Protein AF-A0A103Y327-F1 (afdb_monomer_lite)

pLDDT: mean 91.7, std 8.35, range [49.41, 97.81]

Radius of gyration: 17.32 Å; chains: 1; bounding box: 44×29×46 Å

Organism: Cynara cardunculus var. scolymus (NCBI:txid59895)

Structure (mmCIF, N/CA/C/O backbone):
data_AF-A0A103Y327-F1
#
_entry.id   AF-A0A103Y327-F1
#
loop_
_atom_site.group_PDB
_atom_site.id
_atom_site.type_symbol
_atom_site.label_atom_id
_atom_site.label_alt_id
_atom_site.label_comp_id
_atom_site.label_asym_id
_atom_site.label_entity_id
_atom_site.label_seq_id
_atom_site.pdbx_PDB_ins_code
_atom_site.Cartn_x
_atom_site.Cartn_y
_atom_site.Cartn_z
_atom_site.occupancy
_atom_site.B_iso_or_equiv
_atom_site.auth_seq_id
_atom_site.auth_comp_id
_atom_site.auth_asym_id
_atom_site.auth_atom_id
_atom_site.pdbx_PDB_model_num
ATOM 1 N N . ASN A 1 1 ? -2.446 11.890 -26.685 1.00 73.38 1 ASN A N 1
ATOM 2 C CA . ASN A 1 1 ? -2.661 11.781 -25.223 1.00 73.38 1 ASN A CA 1
ATOM 3 C C . ASN A 1 1 ? -3.318 10.461 -24.798 1.00 73.38 1 ASN A C 1
ATOM 5 O O . ASN A 1 1 ? -3.731 10.397 -23.660 1.00 73.38 1 ASN A O 1
ATOM 9 N N . PHE A 1 2 ? -3.388 9.407 -25.629 1.00 88.75 2 PHE A N 1
ATOM 10 C CA . PHE A 1 2 ? -4.074 8.157 -25.247 1.00 88.75 2 PHE A CA 1
ATOM 11 C C . PHE A 1 2 ? -3.314 7.335 -24.187 1.00 88.75 2 PHE A C 1
ATOM 13 O O . PHE A 1 2 ? -3.924 6.907 -23.218 1.00 88.75 2 PHE A O 1
ATOM 20 N N . CYS A 1 3 ? -1.977 7.237 -24.279 1.00 87.44 3 CYS A N 1
ATOM 21 C CA . CYS A 1 3 ? -1.149 6.647 -23.208 1.00 87.44 3 CYS A CA 1
ATOM 22 C C . CYS A 1 3 ? -1.227 7.418 -21.878 1.00 87.44 3 CYS A C 1
ATOM 24 O O . CYS A 1 3 ? -0.863 6.894 -20.836 1.00 87.44 3 CYS A O 1
ATOM 26 N N . SER A 1 4 ? -1.641 8.688 -21.927 1.00 91.50 4 SER A N 1
ATOM 27 C CA . SER A 1 4 ? -1.885 9.530 -20.752 1.00 91.50 4 SER A CA 1
ATOM 28 C C . SER A 1 4 ? -0.731 9.612 -19.739 1.00 91.50 4 SER A C 1
ATOM 30 O O . SER A 1 4 ? -0.947 9.547 -18.531 1.00 91.50 4 SER A O 1
ATOM 32 N N . ASP A 1 5 ? 0.505 9.794 -20.219 1.00 94.44 5 ASP A N 1
ATOM 33 C CA . ASP A 1 5 ? 1.662 10.026 -19.342 1.00 94.44 5 ASP A CA 1
ATOM 34 C C . ASP A 1 5 ? 1.473 11.313 -18.521 1.00 94.44 5 ASP A C 1
ATOM 36 O O . ASP A 1 5 ? 1.164 12.375 -19.075 1.00 94.44 5 ASP A O 1
ATOM 40 N N . LYS A 1 6 ? 1.653 11.202 -17.198 1.00 92.12 6 LYS A N 1
ATOM 41 C CA . LYS A 1 6 ? 1.568 12.302 -16.214 1.00 92.12 6 LYS A CA 1
ATOM 42 C C . LYS A 1 6 ? 0.228 13.050 -16.180 1.00 92.12 6 LYS A C 1
ATOM 44 O O . LYS A 1 6 ? 0.169 14.173 -15.683 1.00 92.12 6 LYS A O 1
ATOM 49 N N . LYS A 1 7 ? -0.850 12.462 -16.709 1.00 93.62 7 LYS A N 1
ATOM 50 C CA . LYS A 1 7 ? -2.192 13.066 -16.723 1.00 93.62 7 LYS A CA 1
ATOM 51 C C . LYS A 1 7 ? -3.213 12.102 -16.117 1.00 93.62 7 LYS A C 1
ATOM 53 O O . LYS A 1 7 ? -3.195 10.921 -16.471 1.00 93.62 7 LYS A O 1
ATOM 58 N N . PRO A 1 8 ? -4.117 12.574 -15.239 1.00 91.69 8 PRO A N 1
ATOM 59 C CA . PRO A 1 8 ? -5.166 11.724 -14.688 1.00 91.69 8 PRO A CA 1
ATOM 60 C C . PRO A 1 8 ? -6.141 11.329 -15.800 1.00 91.69 8 PRO A C 1
ATOM 62 O O . PRO A 1 8 ? -6.681 12.199 -16.481 1.00 91.69 8 PRO A O 1
ATOM 65 N N . THR A 1 9 ? -6.351 10.027 -16.011 1.00 94.62 9 THR A N 1
ATOM 66 C CA . THR A 1 9 ? -7.254 9.517 -17.055 1.00 94.62 9 THR A CA 1
ATOM 67 C C . THR A 1 9 ? -7.910 8.200 -16.665 1.00 94.62 9 THR A C 1
ATOM 69 O O . THR A 1 9 ? -7.316 7.374 -15.973 1.00 94.62 9 THR A O 1
ATOM 72 N N . ALA A 1 10 ? -9.134 7.989 -17.159 1.00 94.81 10 ALA A N 1
ATOM 73 C CA . ALA A 1 10 ? -9.894 6.768 -16.896 1.00 94.81 10 ALA A CA 1
ATOM 74 C C . ALA A 1 10 ? -9.269 5.553 -17.589 1.00 94.81 10 ALA A C 1
ATOM 76 O O . ALA A 1 10 ? -9.302 4.460 -17.042 1.00 94.81 10 ALA A O 1
ATOM 77 N N . VAL A 1 11 ? -8.643 5.759 -18.754 1.00 94.50 11 VAL A N 1
ATOM 78 C CA . VAL A 1 11 ? -7.962 4.698 -19.509 1.00 94.50 11 VAL A CA 1
ATOM 79 C C . VAL A 1 11 ? -6.878 4.040 -18.653 1.00 94.50 11 VAL A C 1
ATOM 81 O O . VAL A 1 11 ? -6.889 2.826 -18.505 1.00 94.50 11 VAL A O 1
ATOM 84 N N . ASN A 1 12 ? -6.012 4.826 -18.001 1.00 94.69 12 ASN A N 1
ATOM 85 C CA . ASN A 1 12 ? -4.969 4.273 -17.130 1.00 94.69 12 ASN A CA 1
ATOM 86 C C . ASN A 1 12 ? -5.537 3.569 -15.888 1.00 94.69 12 ASN A C 1
ATOM 88 O O . ASN A 1 12 ? -4.894 2.664 -15.363 1.00 94.69 12 ASN A O 1
ATOM 92 N N . TRP A 1 13 ? -6.708 3.992 -15.404 1.00 94.88 13 TRP A N 1
ATOM 93 C CA . TRP A 1 13 ? -7.369 3.369 -14.256 1.00 94.88 13 TRP A CA 1
ATOM 94 C C . TRP A 1 13 ? -8.022 2.027 -14.612 1.00 94.88 13 TRP A C 1
ATOM 96 O O . TRP A 1 13 ? -7.936 1.086 -13.830 1.00 94.88 13 TRP A O 1
ATOM 106 N N . ILE A 1 14 ? -8.651 1.939 -15.787 1.00 94.38 14 ILE A N 1
ATOM 107 C CA . ILE A 1 14 ? -9.412 0.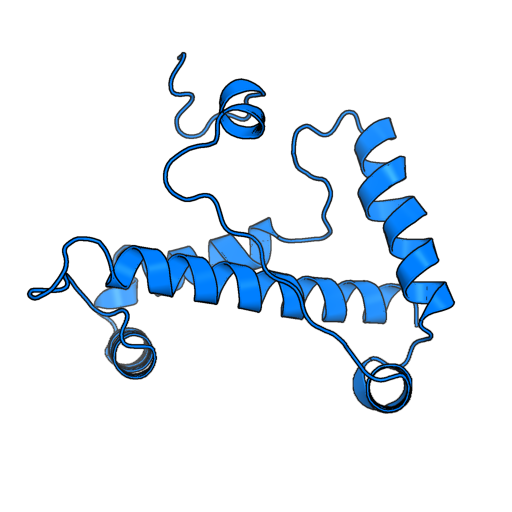764 -16.234 1.00 94.38 14 ILE A CA 1
ATOM 108 C C . ILE A 1 14 ? -8.488 -0.283 -16.866 1.00 94.38 14 ILE A C 1
ATOM 110 O O . ILE A 1 14 ? -8.508 -1.442 -16.466 1.00 94.38 14 ILE A O 1
ATOM 114 N N . GLU A 1 15 ? -7.657 0.128 -17.824 1.00 93.69 15 GLU A N 1
ATOM 115 C CA . GLU A 1 15 ? -6.790 -0.775 -18.598 1.00 93.69 15 GLU A CA 1
ATOM 116 C C . GLU A 1 15 ? -5.432 -1.012 -17.917 1.00 93.69 15 GLU A C 1
ATOM 118 O O . GLU A 1 15 ? -4.670 -1.907 -18.287 1.00 93.69 15 GLU A O 1
ATOM 123 N N . GLY A 1 16 ? -5.112 -0.202 -16.904 1.00 90.88 16 GLY A N 1
ATOM 124 C CA . GLY A 1 16 ? -3.815 -0.196 -16.243 1.00 90.88 16 GLY A CA 1
ATOM 125 C C . GLY A 1 16 ? -2.717 0.499 -17.058 1.00 90.88 16 GLY A C 1
ATOM 126 O O . GLY A 1 16 ? -2.810 0.722 -18.263 1.00 90.88 16 GLY A O 1
ATOM 127 N N . CYS A 1 17 ? -1.623 0.844 -16.378 1.00 91.25 17 CYS A N 1
ATOM 128 C CA . CYS A 1 17 ? -0.407 1.361 -17.002 1.00 91.25 17 CYS A CA 1
ATOM 129 C C . CYS A 1 17 ? 0.825 0.827 -16.259 1.00 91.25 17 CYS A C 1
ATOM 131 O O . CYS A 1 17 ? 0.932 0.937 -15.039 1.00 91.25 17 CYS A O 1
ATOM 133 N N . ALA A 1 18 ? 1.780 0.260 -17.000 1.00 90.88 18 ALA A N 1
ATOM 134 C CA . ALA A 1 18 ? 2.994 -0.378 -16.485 1.00 90.88 18 ALA A CA 1
ATOM 135 C C . ALA A 1 18 ? 2.761 -1.613 -15.587 1.00 90.88 18 ALA A C 1
ATOM 137 O O . ALA A 1 18 ? 2.794 -2.738 -16.087 1.00 90.88 18 ALA A O 1
ATOM 138 N N . LYS A 1 19 ? 2.628 -1.441 -14.266 1.00 93.75 19 LYS A N 1
ATOM 139 C CA . LYS A 1 19 ? 2.516 -2.543 -13.293 1.00 93.75 19 LYS A CA 1
ATOM 140 C C . LYS A 1 19 ? 1.223 -2.406 -12.501 1.00 93.75 19 LYS A C 1
ATOM 142 O O . LYS A 1 19 ? 1.044 -1.422 -11.795 1.00 93.75 19 LYS A O 1
ATOM 147 N N . TYR A 1 20 ? 0.374 -3.424 -12.591 1.00 94.00 20 TYR A N 1
ATOM 148 C CA . TYR A 1 20 ? -0.792 -3.588 -11.732 1.00 94.00 20 TYR A CA 1
ATOM 149 C C . TYR A 1 20 ? -0.437 -4.527 -10.578 1.00 94.00 20 TYR A C 1
ATOM 151 O O . TYR A 1 20 ? 0.152 -5.587 -10.805 1.00 94.00 20 TYR A O 1
ATOM 159 N N . VAL A 1 21 ? -0.746 -4.120 -9.349 1.00 95.88 21 VAL A N 1
ATOM 160 C CA . VAL A 1 21 ? -0.409 -4.860 -8.128 1.00 95.88 21 VAL A CA 1
ATOM 161 C C . VAL A 1 21 ? -1.580 -4.775 -7.160 1.00 95.88 21 VAL A C 1
ATOM 163 O O . VAL A 1 21 ? -2.193 -3.720 -7.019 1.00 95.88 21 VAL A O 1
ATOM 166 N N . VAL A 1 22 ? -1.850 -5.882 -6.472 1.00 96.50 22 VAL A N 1
ATOM 167 C CA . VAL A 1 22 ? -2.808 -5.974 -5.367 1.00 96.50 22 VAL A CA 1
ATOM 168 C C . VAL A 1 22 ? -2.055 -6.466 -4.134 1.00 96.50 22 VAL A C 1
ATOM 170 O O . VAL A 1 22 ? -1.154 -7.298 -4.249 1.00 96.50 22 VAL A O 1
ATOM 173 N N . CYS A 1 23 ? -2.391 -5.925 -2.966 1.00 96.19 23 CYS A N 1
ATOM 174 C CA . CYS A 1 23 ? -1.818 -6.323 -1.687 1.00 96.19 23 CYS A CA 1
ATOM 175 C C . CYS A 1 23 ? -2.936 -6.450 -0.651 1.00 96.19 23 CYS A C 1
ATOM 177 O O . CYS A 1 23 ? -3.812 -5.590 -0.580 1.00 96.19 23 CYS A O 1
ATOM 179 N N . GLU A 1 24 ? -2.888 -7.513 0.144 1.00 97.12 24 GLU A N 1
ATOM 180 C CA . GLU A 1 24 ? -3.840 -7.798 1.213 1.00 97.12 24 GLU A CA 1
ATOM 181 C C . GLU A 1 24 ? -3.103 -8.286 2.465 1.00 97.12 24 GLU A C 1
ATOM 183 O O . GLU A 1 24 ? -1.998 -8.828 2.384 1.00 97.12 24 GLU A O 1
ATOM 188 N N . ALA A 1 25 ? -3.716 -8.082 3.629 1.00 96.50 25 ALA A N 1
ATOM 189 C CA . ALA A 1 25 ? -3.226 -8.585 4.904 1.00 96.50 25 ALA A CA 1
ATOM 190 C C . ALA A 1 25 ? -4.402 -8.829 5.855 1.00 96.50 25 ALA A C 1
ATOM 192 O O . ALA A 1 25 ? -5.371 -8.069 5.865 1.00 96.50 25 ALA A O 1
ATOM 193 N N . VAL A 1 26 ? -4.292 -9.863 6.690 1.00 97.12 26 VAL A N 1
ATOM 194 C CA . VAL A 1 26 ? -5.247 -10.141 7.769 1.00 97.12 26 VAL A CA 1
ATOM 195 C C . VAL A 1 26 ? -4.628 -9.690 9.085 1.00 97.12 26 VAL A C 1
ATOM 197 O O . VAL A 1 26 ? -3.560 -10.167 9.468 1.00 97.12 26 VAL A O 1
ATOM 200 N N . ILE A 1 27 ? -5.294 -8.765 9.777 1.00 96.38 27 ILE A N 1
ATOM 201 C CA . ILE A 1 27 ? -4.822 -8.190 11.041 1.00 96.38 27 ILE A CA 1
ATOM 202 C C . ILE A 1 27 ? -5.717 -8.680 12.174 1.00 96.38 27 ILE A C 1
ATOM 204 O O . ILE A 1 27 ? -6.940 -8.566 12.103 1.00 96.38 27 ILE A O 1
ATOM 208 N N . THR A 1 28 ? -5.114 -9.230 13.226 1.00 97.38 28 THR A N 1
ATOM 209 C CA . THR A 1 28 ? -5.862 -9.723 14.387 1.00 97.38 28 THR A CA 1
ATOM 210 C C . THR A 1 28 ? -6.410 -8.565 15.218 1.00 97.38 28 THR A C 1
ATOM 212 O O . THR A 1 28 ? -5.795 -7.503 15.321 1.00 97.38 28 THR A O 1
ATOM 215 N N . GLU A 1 29 ? -7.554 -8.778 15.871 1.00 96.12 29 GLU A N 1
ATOM 216 C CA . GLU A 1 29 ? -8.190 -7.765 16.725 1.00 96.12 29 GLU A CA 1
ATOM 217 C C . GLU A 1 29 ? -7.251 -7.260 17.834 1.00 96.12 29 GLU A C 1
ATOM 219 O O . GLU A 1 29 ? -7.251 -6.075 18.172 1.00 96.12 29 GLU A O 1
ATOM 224 N N . GLU A 1 30 ? -6.403 -8.143 18.366 1.00 97.31 30 GLU A N 1
ATOM 225 C CA . GLU A 1 30 ? -5.379 -7.778 19.340 1.00 97.31 30 GLU A CA 1
ATOM 226 C C . GLU A 1 30 ? -4.425 -6.710 18.791 1.00 97.31 30 GLU A C 1
ATOM 228 O O . GLU A 1 30 ? -4.165 -5.719 19.472 1.00 97.31 30 GLU A O 1
ATOM 233 N N . VAL A 1 31 ? -3.930 -6.877 17.560 1.00 97.19 31 VAL A N 1
ATOM 234 C CA . VAL A 1 31 ? -3.039 -5.904 16.913 1.00 97.19 31 VAL A CA 1
ATOM 235 C C . VAL A 1 31 ? -3.782 -4.600 16.635 1.00 97.19 31 VAL A C 1
ATOM 237 O O . VAL A 1 31 ? -3.230 -3.527 16.878 1.00 97.19 31 VAL A O 1
ATOM 240 N N . VAL A 1 32 ? -5.047 -4.663 16.212 1.00 97.00 32 VAL A N 1
ATOM 241 C CA . VAL A 1 32 ? -5.869 -3.461 15.990 1.00 97.00 32 VAL A CA 1
ATOM 242 C C . VAL A 1 32 ? -6.002 -2.643 17.281 1.00 97.00 32 VAL A C 1
ATOM 244 O O . VAL A 1 32 ? -5.737 -1.443 17.294 1.00 97.00 32 VAL A O 1
ATOM 247 N N . LYS A 1 33 ? -6.305 -3.284 18.411 1.00 96.56 33 LYS A N 1
ATOM 248 C CA . LYS A 1 33 ? -6.430 -2.577 19.695 1.00 96.56 33 LYS A CA 1
ATOM 249 C C . LYS A 1 33 ? -5.078 -2.121 20.245 1.00 96.56 33 LYS A C 1
ATOM 251 O O . LYS A 1 33 ? -4.937 -0.985 20.697 1.00 96.56 33 LYS A O 1
ATOM 256 N N . LYS A 1 34 ? -4.067 -2.997 20.235 1.00 97.25 34 LYS A N 1
ATOM 257 C CA . LYS A 1 34 ? -2.771 -2.737 20.884 1.00 97.25 34 LYS A CA 1
ATOM 258 C C . LYS A 1 34 ? -1.851 -1.844 20.068 1.00 97.25 34 LYS A C 1
ATOM 260 O O . LYS A 1 34 ? -1.137 -1.052 20.675 1.00 97.25 34 LYS A O 1
ATOM 265 N N . VAL A 1 35 ? -1.831 -1.967 18.746 1.00 97.25 35 VAL A N 1
ATOM 266 C CA . VAL A 1 35 ? -0.920 -1.212 17.872 1.00 97.25 35 VAL A CA 1
ATOM 267 C C . VAL A 1 35 ? -1.654 -0.046 17.232 1.00 97.25 35 VAL A C 1
ATOM 269 O O . VAL A 1 35 ? -1.208 1.086 17.371 1.00 97.25 35 VAL A O 1
ATOM 272 N N . LEU A 1 36 ? -2.791 -0.316 16.586 1.00 96.44 36 LEU A N 1
ATOM 273 C CA . LEU A 1 36 ? -3.527 0.686 15.811 1.00 96.44 36 LEU A CA 1
ATOM 274 C C . LEU A 1 36 ? -4.407 1.603 16.671 1.00 96.44 36 LEU A C 1
ATOM 276 O O . LEU A 1 36 ? -4.821 2.656 16.205 1.00 96.44 36 LEU A O 1
ATOM 280 N N . LYS A 1 37 ? -4.650 1.232 17.935 1.00 97.25 37 LYS A N 1
ATOM 281 C CA . LYS A 1 37 ? -5.388 2.035 18.926 1.00 97.25 37 LYS A CA 1
ATOM 282 C C . LYS A 1 37 ? -6.814 2.394 18.494 1.00 97.25 37 LYS A C 1
ATOM 284 O O . LYS A 1 37 ? -7.335 3.425 18.889 1.00 97.25 37 LYS A O 1
ATOM 289 N N . THR A 1 38 ? -7.452 1.524 17.718 1.00 97.25 38 THR A N 1
ATOM 290 C CA . THR A 1 38 ? -8.821 1.718 17.221 1.00 97.25 38 THR A CA 1
ATOM 291 C C . THR A 1 38 ? -9.602 0.397 17.280 1.00 97.25 38 THR A C 1
ATOM 293 O O . THR A 1 38 ? -9.173 -0.572 17.916 1.00 97.25 38 THR A O 1
ATOM 296 N N . THR A 1 39 ? -10.768 0.343 16.636 1.00 97.00 39 THR A N 1
ATOM 297 C CA . THR A 1 39 ? -11.614 -0.845 16.513 1.00 97.00 39 THR A CA 1
ATOM 298 C C . THR A 1 39 ? -11.813 -1.221 15.045 1.00 97.00 39 THR A C 1
ATOM 300 O O . THR A 1 39 ? -11.772 -0.370 14.158 1.00 97.00 39 THR A O 1
ATOM 303 N N . VAL A 1 40 ? -12.056 -2.507 14.775 1.00 96.56 40 VAL A N 1
ATOM 304 C CA . VAL A 1 40 ? -12.346 -2.976 13.410 1.00 96.56 40 VAL A CA 1
ATOM 305 C C . VAL A 1 40 ? -13.584 -2.279 12.820 1.00 96.56 40 VAL A C 1
ATOM 307 O O . VAL A 1 40 ? -13.479 -1.801 11.691 1.00 96.56 40 VAL A O 1
ATOM 310 N N . PRO A 1 41 ? -14.718 -2.136 13.543 1.00 97.06 41 PRO A N 1
ATOM 311 C CA . PRO A 1 41 ? -15.869 -1.399 13.023 1.00 97.06 41 PRO A CA 1
ATOM 312 C C . PRO A 1 41 ? -15.543 0.055 12.675 1.00 97.06 41 PRO A C 1
ATOM 314 O O . PRO A 1 41 ? -15.912 0.497 11.592 1.00 97.06 41 PRO A O 1
ATOM 317 N N . GLY A 1 42 ? -14.786 0.763 13.524 1.00 96.38 42 GLY A N 1
ATOM 318 C CA . GLY A 1 42 ? -14.387 2.150 13.260 1.00 96.38 42 GLY A CA 1
ATOM 319 C C . GLY A 1 42 ? -13.520 2.292 12.005 1.00 96.38 42 GLY A C 1
ATOM 320 O O . GLY A 1 42 ? -13.736 3.191 11.196 1.00 96.38 42 GLY A O 1
ATOM 321 N N . LEU A 1 43 ? -12.588 1.358 11.781 1.00 96.56 43 LEU A N 1
ATOM 322 C CA . LEU A 1 43 ? -11.781 1.324 10.557 1.00 96.56 43 LEU A CA 1
ATOM 323 C C . LEU A 1 43 ? -12.624 1.080 9.302 1.00 96.56 43 LEU A C 1
ATOM 325 O O . LEU A 1 43 ? -12.422 1.746 8.284 1.00 96.56 43 LEU A O 1
ATOM 329 N N . VAL A 1 44 ? -13.552 0.122 9.363 1.00 97.00 44 VAL A N 1
ATOM 330 C CA . VAL A 1 44 ? -14.427 -0.216 8.233 1.00 97.00 44 VAL A CA 1
ATOM 331 C C . VAL A 1 44 ? -15.356 0.951 7.913 1.00 97.00 44 VAL A C 1
ATOM 333 O O . VAL A 1 44 ? -15.449 1.353 6.754 1.00 97.00 44 VAL A O 1
ATOM 336 N N . GLU A 1 45 ? -15.997 1.531 8.926 1.00 97.31 45 GLU A N 1
ATOM 337 C CA . GLU A 1 45 ? -16.882 2.685 8.774 1.00 97.31 45 GLU A CA 1
ATOM 338 C C . GLU A 1 45 ? -16.142 3.876 8.162 1.00 97.31 45 GLU A C 1
ATOM 340 O O . GLU A 1 45 ? -16.579 4.423 7.145 1.00 97.31 45 GLU A O 1
ATOM 345 N N . LEU A 1 46 ? -14.970 4.224 8.702 1.00 96.88 46 LEU A N 1
ATOM 346 C CA . LEU A 1 46 ? -14.167 5.319 8.170 1.00 96.88 46 LEU A CA 1
ATOM 347 C C . LEU A 1 46 ? -13.763 5.072 6.710 1.00 96.88 46 LEU A C 1
ATOM 349 O O . LEU A 1 46 ? -13.804 5.998 5.901 1.00 96.88 46 LEU A O 1
ATOM 353 N N . ASN A 1 47 ? -13.394 3.843 6.341 1.00 97.56 47 ASN A N 1
ATOM 354 C CA . ASN A 1 47 ? -13.053 3.520 4.955 1.00 97.56 47 ASN A CA 1
ATOM 355 C C . ASN A 1 47 ? -14.242 3.729 4.008 1.00 97.56 47 ASN A C 1
ATOM 357 O O . ASN A 1 47 ? -14.094 4.329 2.941 1.00 97.56 47 ASN A O 1
ATOM 361 N N . MET A 1 48 ? -15.426 3.263 4.410 1.00 97.81 48 MET A N 1
ATOM 362 C CA . MET A 1 48 ? -16.650 3.387 3.619 1.00 97.81 48 MET A CA 1
ATOM 363 C C . MET A 1 48 ? -17.072 4.847 3.445 1.00 97.81 48 MET A C 1
ATOM 365 O O . MET A 1 48 ? -17.457 5.264 2.348 1.00 97.81 48 MET A O 1
ATOM 369 N N . LEU A 1 49 ? -16.967 5.645 4.506 1.00 97.06 49 LEU A N 1
ATOM 370 C CA . LEU A 1 49 ? -17.328 7.057 4.466 1.00 97.06 49 LEU A CA 1
ATOM 371 C C . LEU A 1 49 ? -16.291 7.888 3.716 1.00 97.06 49 LEU A C 1
ATOM 373 O O . LEU A 1 49 ? -16.650 8.672 2.844 1.00 97.06 49 LEU A O 1
ATOM 377 N N . LYS A 1 50 ? -15.004 7.717 4.022 1.00 96.25 5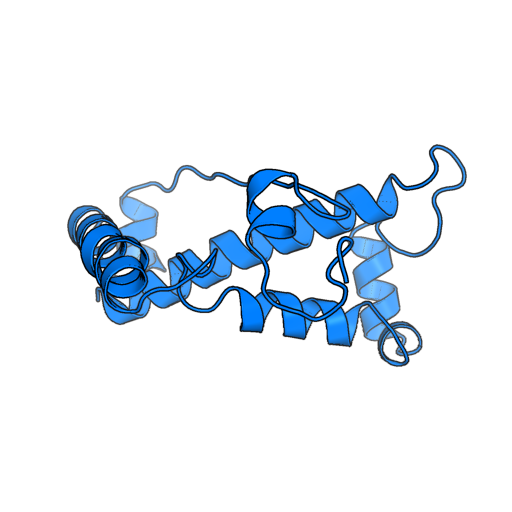0 LYS A N 1
ATOM 378 C CA . LYS A 1 50 ? -13.948 8.597 3.519 1.00 96.25 50 LYS A CA 1
ATOM 379 C C . LYS A 1 50 ? -13.421 8.158 2.157 1.00 96.25 50 LYS A C 1
ATOM 381 O O . LYS A 1 50 ? -13.449 8.940 1.213 1.00 96.25 50 LYS A O 1
ATOM 386 N N . ASN A 1 51 ? -12.920 6.927 2.062 1.00 96.69 51 ASN A N 1
ATOM 387 C CA . ASN A 1 51 ? -12.215 6.457 0.867 1.00 96.69 51 ASN A CA 1
ATOM 388 C C . ASN A 1 51 ? -13.175 6.080 -0.258 1.00 96.69 51 ASN A C 1
ATOM 390 O O . ASN A 1 51 ? -12.805 6.230 -1.417 1.00 96.69 51 ASN A O 1
ATOM 394 N N . LEU A 1 52 ? -14.382 5.603 0.067 1.00 96.38 52 LEU A N 1
ATOM 395 C CA . LEU A 1 52 ? -15.386 5.253 -0.934 1.00 96.38 52 LEU A CA 1
ATOM 396 C C . LEU A 1 52 ? -16.354 6.410 -1.199 1.00 96.38 52 LEU A C 1
ATOM 398 O O . LEU A 1 52 ? -16.288 7.043 -2.251 1.00 96.38 52 LEU A O 1
ATOM 402 N N . THR A 1 53 ? -17.238 6.700 -0.244 1.00 97.38 53 THR A N 1
ATOM 403 C CA . THR A 1 53 ? -18.333 7.665 -0.432 1.00 97.38 53 THR A CA 1
ATOM 404 C C . THR A 1 53 ? -17.805 9.085 -0.626 1.00 97.38 53 THR A C 1
ATOM 406 O O . THR A 1 53 ? -18.202 9.770 -1.564 1.00 97.38 53 THR A O 1
ATOM 409 N N . GLY A 1 54 ? -16.859 9.511 0.211 1.00 97.00 54 GLY A N 1
ATOM 410 C CA . GLY A 1 54 ? -16.238 10.831 0.138 1.00 97.00 54 GLY A CA 1
ATOM 411 C C . GLY A 1 54 ? -15.527 11.061 -1.193 1.00 97.00 54 GLY A C 1
ATOM 412 O O . GLY A 1 54 ? -15.788 12.060 -1.862 1.00 97.00 54 GLY A O 1
ATOM 413 N N . SER A 1 55 ? -14.695 10.110 -1.628 1.00 97.44 55 SER A N 1
ATOM 414 C CA . SER A 1 55 ? -14.030 10.182 -2.936 1.00 97.44 55 SER A CA 1
ATOM 415 C C . SER A 1 55 ? -15.017 10.175 -4.108 1.00 97.44 55 SER A C 1
ATOM 417 O O . SER A 1 55 ? -14.793 10.892 -5.084 1.00 97.44 55 SER A O 1
ATOM 419 N N . ALA A 1 56 ? -16.118 9.419 -4.015 1.00 96.62 56 ALA A N 1
ATOM 420 C CA . ALA A 1 56 ? -17.161 9.411 -5.040 1.00 96.62 56 ALA A CA 1
ATOM 421 C C . ALA A 1 56 ? -17.866 10.773 -5.150 1.00 96.62 56 ALA A C 1
ATOM 423 O O . ALA A 1 56 ? -18.001 11.305 -6.250 1.00 96.62 56 ALA A O 1
ATOM 424 N N . ILE A 1 57 ? -18.252 11.370 -4.017 1.00 97.38 57 ILE A N 1
ATOM 425 C CA . ILE A 1 57 ? -18.881 12.701 -3.974 1.00 97.38 57 ILE A CA 1
ATOM 426 C C . ILE A 1 57 ? -17.921 13.777 -4.496 1.00 97.38 57 ILE A C 1
ATOM 428 O O . ILE A 1 57 ? -18.345 14.695 -5.195 1.00 97.38 57 ILE A O 1
ATOM 432 N N . ALA A 1 58 ? -16.622 13.646 -4.218 1.00 96.75 58 ALA A N 1
ATOM 433 C CA . ALA A 1 58 ? -15.595 14.549 -4.729 1.00 96.75 58 ALA A CA 1
ATOM 434 C C . ALA A 1 58 ? -15.322 14.399 -6.243 1.00 96.75 58 ALA A C 1
ATOM 436 O O . ALA A 1 58 ? -14.523 15.158 -6.789 1.00 96.75 58 ALA A O 1
ATOM 437 N N . GLY A 1 59 ? -15.941 13.427 -6.927 1.00 96.25 59 GLY A N 1
ATOM 438 C CA . GLY A 1 59 ? -15.696 13.159 -8.348 1.00 96.25 59 GLY A CA 1
ATOM 439 C C . GLY A 1 59 ? -14.297 12.602 -8.628 1.00 96.25 59 GLY A C 1
ATOM 440 O O . GLY A 1 59 ? -13.740 12.829 -9.702 1.00 96.25 59 GLY A O 1
ATOM 441 N N . SER A 1 60 ? -13.701 11.905 -7.655 1.00 95.44 60 SER A N 1
ATOM 442 C CA . SER A 1 60 ? -12.354 11.347 -7.772 1.00 95.44 60 SER A CA 1
ATOM 443 C C . SER A 1 60 ? -12.302 10.193 -8.776 1.00 95.44 60 SER A C 1
ATOM 445 O O . SER A 1 60 ? -13.147 9.297 -8.769 1.00 95.44 60 SER A O 1
ATOM 447 N N . LEU A 1 61 ? -11.260 10.174 -9.610 1.00 93.12 61 LEU A N 1
ATOM 448 C CA . LEU A 1 61 ? -10.988 9.103 -10.568 1.00 93.12 61 LEU A CA 1
ATOM 449 C C . LEU A 1 61 ? -9.743 8.324 -10.130 1.00 93.12 61 LEU A C 1
ATOM 451 O O . LEU A 1 61 ? -8.624 8.819 -10.244 1.00 93.12 61 LEU A O 1
ATOM 455 N N . GLY A 1 62 ? -9.944 7.119 -9.590 1.00 90.38 62 GLY A N 1
ATOM 456 C CA . GLY A 1 62 ? -8.875 6.255 -9.064 1.00 90.38 62 GLY A CA 1
ATOM 457 C C . GLY A 1 62 ? -8.316 6.660 -7.689 1.00 90.38 62 GLY A C 1
ATOM 458 O O . GLY A 1 62 ? -7.564 5.903 -7.081 1.00 90.38 62 GLY A O 1
ATOM 459 N N . GLY A 1 63 ? -8.709 7.815 -7.144 1.00 93.94 63 GLY A N 1
ATOM 460 C CA . GLY A 1 63 ? -8.274 8.308 -5.831 1.00 93.94 63 GLY A CA 1
ATOM 461 C C . GLY A 1 63 ? -9.135 7.816 -4.661 1.00 93.94 63 GLY A C 1
ATOM 462 O O . GLY A 1 63 ? -9.574 8.621 -3.841 1.00 93.94 63 GLY A O 1
ATOM 463 N N . PHE A 1 64 ? -9.406 6.513 -4.588 1.00 96.19 64 PHE A N 1
ATOM 464 C CA . PHE A 1 64 ? -10.184 5.880 -3.510 1.00 96.19 64 PHE A CA 1
ATOM 465 C C . PHE A 1 64 ? -9.259 5.381 -2.387 1.00 96.19 64 PHE A C 1
ATOM 467 O O . PHE A 1 64 ? -9.152 4.187 -2.123 1.00 96.19 64 PHE A O 1
ATOM 474 N N . ASN A 1 65 ? -8.499 6.299 -1.790 1.00 96.06 65 ASN A N 1
ATOM 475 C CA . ASN A 1 65 ? -7.510 6.035 -0.740 1.00 96.06 65 ASN A CA 1
ATOM 476 C C . ASN A 1 65 ? -7.308 7.291 0.126 1.00 96.06 65 ASN A C 1
ATOM 478 O O . ASN A 1 65 ? -7.945 8.322 -0.099 1.00 96.06 65 ASN A O 1
ATOM 482 N N . ASN A 1 66 ? -6.435 7.215 1.126 1.00 92.88 66 ASN A N 1
ATOM 483 C CA . ASN A 1 66 ? -6.152 8.317 2.032 1.00 92.88 66 ASN A CA 1
ATOM 484 C C . ASN A 1 66 ? -4.957 9.166 1.594 1.00 92.88 66 ASN A C 1
ATOM 486 O O . ASN A 1 66 ? -5.089 10.372 1.417 1.00 92.88 66 ASN A O 1
ATOM 490 N N . HIS A 1 67 ? -3.796 8.544 1.417 1.00 94.88 67 HIS A N 1
ATOM 491 C CA . HIS A 1 67 ? -2.540 9.228 1.115 1.00 94.88 67 HIS A CA 1
ATOM 492 C C . HIS A 1 67 ? -1.561 8.348 0.322 1.00 94.88 67 HIS A C 1
ATOM 494 O O . HIS A 1 67 ? -0.343 8.492 0.447 1.00 94.88 67 HIS A O 1
ATOM 500 N N . ALA A 1 68 ? -2.073 7.473 -0.548 1.00 94.50 68 ALA A N 1
ATOM 501 C CA . ALA A 1 68 ? -1.265 6.607 -1.411 1.00 94.50 68 ALA A CA 1
ATOM 502 C C . ALA A 1 68 ? -0.144 7.369 -2.134 1.00 94.50 68 ALA A C 1
ATOM 504 O O . ALA A 1 68 ? 0.997 6.913 -2.210 1.00 94.50 68 ALA A O 1
ATOM 505 N N . ALA A 1 69 ? -0.470 8.572 -2.619 1.00 94.38 69 ALA A N 1
ATOM 506 C CA . ALA A 1 69 ? 0.459 9.452 -3.313 1.00 94.38 69 ALA A CA 1
ATOM 507 C C . ALA A 1 69 ? 1.689 9.813 -2.464 1.00 94.38 69 ALA A C 1
ATOM 509 O O . ALA A 1 69 ? 2.785 9.908 -3.014 1.00 94.38 69 ALA A O 1
ATOM 510 N N . ASN A 1 70 ? 1.546 9.963 -1.142 1.00 95.00 70 ASN A N 1
ATOM 511 C CA . ASN A 1 70 ? 2.660 10.294 -0.251 1.00 95.00 70 ASN A CA 1
ATOM 512 C C . ASN A 1 70 ? 3.644 9.128 -0.15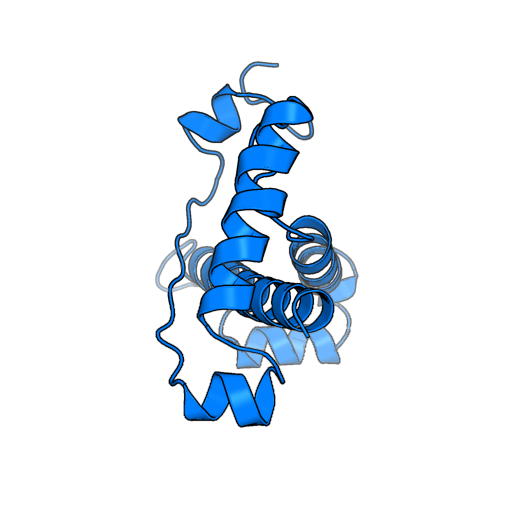6 1.00 95.00 70 ASN A C 1
ATOM 514 O O . ASN A 1 70 ? 4.848 9.328 -0.313 1.00 95.00 70 ASN A O 1
ATOM 518 N N . VAL A 1 71 ? 3.133 7.908 0.040 1.00 93.75 71 VAL A N 1
ATOM 519 C CA . VAL A 1 71 ? 3.965 6.699 0.108 1.00 93.75 71 VAL A CA 1
ATOM 520 C C . VAL A 1 71 ? 4.668 6.462 -1.225 1.00 93.75 71 VAL A C 1
ATOM 522 O O . VAL A 1 71 ? 5.887 6.301 -1.259 1.00 93.75 71 VAL A O 1
ATOM 525 N N . VAL A 1 72 ? 3.923 6.507 -2.335 1.00 91.81 72 VAL A N 1
ATOM 526 C CA . VAL A 1 72 ? 4.486 6.317 -3.679 1.00 91.81 72 VAL A CA 1
ATOM 527 C C . VAL A 1 72 ? 5.555 7.365 -3.970 1.00 91.81 72 VAL A C 1
ATOM 529 O O . VAL A 1 72 ? 6.640 6.998 -4.411 1.00 91.81 72 VAL A O 1
ATOM 532 N N . SER A 1 73 ? 5.305 8.643 -3.672 1.00 90.25 73 SER A N 1
ATOM 533 C CA . SER A 1 73 ? 6.280 9.717 -3.905 1.00 90.25 73 SER A CA 1
ATOM 534 C C . SER A 1 73 ? 7.544 9.535 -3.067 1.00 90.25 73 SER A C 1
ATOM 536 O O . SER A 1 73 ? 8.646 9.664 -3.597 1.00 90.25 73 SER A O 1
ATOM 538 N N . ALA A 1 74 ? 7.411 9.176 -1.786 1.00 89.81 74 ALA A N 1
ATOM 539 C CA . ALA A 1 74 ? 8.553 8.922 -0.911 1.00 89.81 74 ALA A CA 1
ATOM 540 C C . ALA A 1 74 ? 9.419 7.759 -1.424 1.00 89.81 74 ALA A C 1
ATOM 542 O O . ALA A 1 74 ? 10.648 7.867 -1.479 1.00 89.81 74 ALA A O 1
ATOM 543 N N . VAL A 1 75 ? 8.794 6.663 -1.870 1.00 88.94 75 VAL A N 1
ATOM 544 C CA . VAL A 1 75 ? 9.539 5.547 -2.468 1.00 88.94 75 VAL A CA 1
ATOM 545 C C . VAL A 1 75 ? 10.160 5.962 -3.803 1.00 88.94 75 VAL A C 1
ATOM 547 O O . VAL A 1 75 ? 11.321 5.660 -4.057 1.00 88.94 75 VAL A O 1
ATOM 550 N N . PHE A 1 76 ? 9.454 6.707 -4.653 1.00 87.00 76 PHE A N 1
ATOM 551 C CA . PHE A 1 76 ? 9.990 7.120 -5.953 1.00 87.00 76 PHE A CA 1
ATOM 552 C C . PHE A 1 76 ? 11.218 8.028 -5.812 1.00 87.00 76 PHE A C 1
ATOM 554 O O . PHE A 1 76 ? 12.218 7.804 -6.485 1.00 87.00 76 PHE A O 1
ATOM 561 N N . ILE A 1 77 ? 11.188 8.989 -4.883 1.00 84.50 77 ILE A N 1
ATOM 562 C CA . ILE A 1 77 ? 12.323 9.883 -4.590 1.00 84.50 77 ILE A CA 1
ATOM 563 C C . ILE A 1 77 ? 13.552 9.095 -4.114 1.00 84.50 77 ILE A C 1
ATOM 565 O O . ILE A 1 77 ? 14.686 9.450 -4.432 1.00 84.50 77 ILE A O 1
ATOM 569 N N . THR A 1 78 ? 13.339 8.020 -3.354 1.00 80.75 78 THR A N 1
ATOM 570 C CA . THR A 1 78 ? 14.423 7.209 -2.776 1.00 80.75 78 THR A CA 1
ATOM 571 C C . THR A 1 78 ? 14.927 6.102 -3.703 1.00 80.75 78 THR A C 1
ATOM 573 O O . THR A 1 78 ? 15.990 5.531 -3.465 1.00 80.75 78 THR A O 1
ATOM 576 N N . THR A 1 79 ? 14.189 5.782 -4.769 1.00 80.12 79 THR A N 1
ATOM 577 C CA . THR A 1 79 ? 14.499 4.649 -5.659 1.00 80.12 79 THR A CA 1
ATOM 578 C C . THR A 1 79 ? 14.749 5.043 -7.112 1.00 80.12 79 THR A C 1
ATOM 580 O O . THR A 1 79 ? 15.318 4.248 -7.860 1.00 80.12 79 THR A O 1
ATOM 583 N N . VAL A 1 80 ? 14.394 6.265 -7.520 1.00 69.69 80 VAL A N 1
ATOM 584 C CA . VAL A 1 80 ? 14.591 6.796 -8.877 1.00 69.69 80 VAL A CA 1
ATOM 585 C C . VAL A 1 80 ? 15.372 8.115 -8.818 1.00 69.69 80 VAL A C 1
ATOM 587 O O . VAL A 1 80 ? 15.149 8.953 -7.950 1.00 69.69 80 VAL A O 1
ATOM 590 N N . GLY A 1 81 ? 16.306 8.319 -9.755 1.00 63.34 81 GLY A N 1
ATOM 591 C CA . GLY A 1 81 ? 17.119 9.541 -9.844 1.00 63.34 81 GLY A CA 1
ATOM 592 C C . GLY A 1 81 ? 18.352 9.536 -8.928 1.00 63.34 81 GLY A C 1
ATOM 593 O O . GLY A 1 81 ? 18.938 8.483 -8.664 1.00 63.34 81 GLY A O 1
ATOM 594 N N . GLY A 1 82 ? 18.755 10.723 -8.450 1.00 49.41 82 GLY A N 1
ATOM 595 C CA . GLY A 1 82 ? 19.955 10.943 -7.620 1.00 49.41 82 GLY A CA 1
ATOM 596 C C . GLY A 1 82 ? 19.971 10.193 -6.279 1.00 49.41 82 GLY A C 1
ATOM 597 O O . GLY A 1 82 ? 21.043 9.977 -5.721 1.00 49.41 82 GLY A O 1
ATOM 598 N N . GLY A 1 83 ? 18.814 9.725 -5.796 1.00 52.50 83 GLY A N 1
ATOM 599 C CA . GLY A 1 83 ? 18.693 8.938 -4.566 1.00 52.50 83 GLY A CA 1
ATOM 600 C C . GLY A 1 83 ? 19.438 7.597 -4.607 1.00 52.50 83 GLY A C 1
ATOM 601 O O . GLY A 1 83 ? 20.137 7.226 -3.667 1.00 52.50 83 GLY A O 1
ATOM 602 N N . THR A 1 84 ? 19.430 6.915 -5.754 1.00 59.38 84 THR A N 1
ATOM 603 C CA . THR A 1 84 ? 20.157 5.642 -5.937 1.00 59.38 84 THR A CA 1
ATOM 604 C C . THR A 1 84 ? 21.682 5.762 -5.888 1.00 59.38 84 THR A C 1
ATOM 606 O O . THR A 1 84 ? 22.359 4.745 -5.726 1.00 59.38 84 THR A O 1
ATOM 609 N N . GLN A 1 85 ? 22.232 6.977 -6.004 1.00 65.25 85 GLN A N 1
ATOM 610 C CA . GLN A 1 85 ? 23.670 7.221 -5.852 1.00 65.25 85 GLN A CA 1
ATOM 611 C C . GLN A 1 85 ? 24.094 7.316 -4.381 1.00 65.25 85 GLN A C 1
ATOM 613 O O . GLN A 1 85 ? 25.266 7.114 -4.065 1.00 65.25 85 GLN A O 1
ATOM 618 N N . LEU A 1 86 ? 23.155 7.581 -3.466 1.00 77.88 86 LEU A N 1
ATOM 619 C CA . LEU A 1 86 ? 23.439 7.600 -2.037 1.00 77.88 86 LEU A CA 1
ATOM 620 C C . LEU A 1 86 ? 23.653 6.170 -1.532 1.00 77.88 86 LEU A C 1
ATOM 622 O O . LEU A 1 86 ? 22.824 5.279 -1.738 1.00 77.88 86 LEU A O 1
ATOM 626 N N . ALA A 1 87 ? 24.764 5.959 -0.825 1.00 82.50 87 ALA A N 1
ATOM 627 C CA . ALA A 1 87 ? 25.181 4.639 -0.356 1.00 82.50 87 ALA A CA 1
ATOM 628 C C . ALA A 1 87 ? 24.095 3.922 0.469 1.00 82.50 87 ALA A C 1
ATOM 630 O O . ALA A 1 87 ? 23.877 2.725 0.283 1.00 82.50 87 ALA A O 1
ATOM 631 N N . SER A 1 88 ? 23.372 4.653 1.324 1.00 83.56 88 SER A N 1
ATOM 632 C CA . SER A 1 88 ? 22.315 4.108 2.185 1.00 83.56 88 SER A CA 1
ATOM 633 C C . SER A 1 88 ? 21.096 3.605 1.404 1.00 83.56 88 SER A C 1
ATOM 635 O O . SER A 1 88 ? 20.621 2.498 1.651 1.00 83.56 88 SER A O 1
ATOM 637 N N . GLN A 1 89 ? 20.610 4.369 0.424 1.00 84.19 89 GLN A N 1
ATOM 638 C CA . GLN A 1 89 ? 19.448 3.990 -0.390 1.00 84.19 89 GLN A CA 1
ATOM 639 C C . GLN A 1 89 ? 19.786 2.820 -1.322 1.00 84.19 89 GLN A C 1
ATOM 641 O O . GLN A 1 89 ? 19.025 1.859 -1.430 1.00 84.19 89 GLN A O 1
ATOM 646 N N . SER A 1 90 ? 20.985 2.839 -1.913 1.00 84.44 90 SER A N 1
ATOM 647 C CA . SER A 1 90 ? 21.519 1.712 -2.683 1.00 84.44 90 SER A CA 1
ATOM 648 C C . SER A 1 90 ? 21.660 0.441 -1.829 1.00 84.44 90 SER A C 1
ATOM 650 O O . SER A 1 90 ? 21.324 -0.649 -2.295 1.00 84.44 90 SER A O 1
ATOM 652 N N . ALA A 1 91 ? 22.132 0.558 -0.583 1.00 86.56 91 ALA A N 1
AT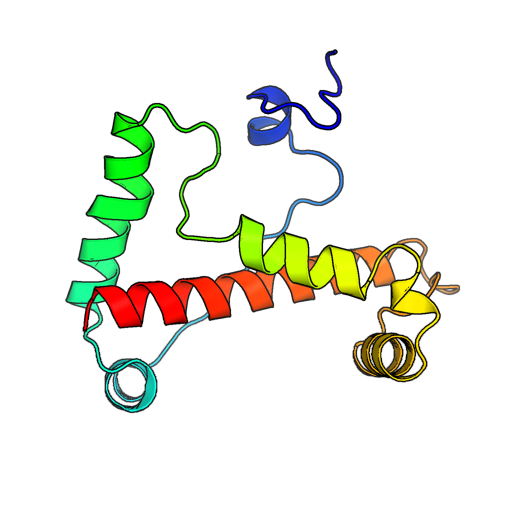OM 653 C CA . ALA A 1 91 ? 22.213 -0.572 0.342 1.00 86.56 91 ALA A CA 1
ATOM 654 C C . ALA A 1 91 ? 20.821 -1.120 0.698 1.00 86.56 91 ALA A C 1
ATOM 656 O O . ALA A 1 91 ? 20.627 -2.332 0.683 1.00 86.56 91 ALA A O 1
ATOM 657 N N . CYS A 1 92 ? 19.834 -0.250 0.925 1.00 87.56 92 CYS A N 1
ATOM 658 C CA . CYS A 1 92 ? 18.449 -0.659 1.160 1.00 87.56 92 CYS A CA 1
ATOM 659 C C . CYS A 1 92 ? 17.864 -1.428 -0.039 1.00 87.56 92 CYS A C 1
ATOM 661 O O . CYS A 1 92 ? 17.331 -2.522 0.126 1.00 87.56 92 CYS A O 1
ATOM 663 N N . LEU A 1 93 ? 18.047 -0.931 -1.268 1.00 87.69 93 LEU A N 1
ATOM 664 C CA . LEU A 1 93 ? 17.606 -1.636 -2.481 1.00 87.69 93 LEU A CA 1
ATOM 665 C C . LEU A 1 93 ? 18.294 -2.995 -2.671 1.00 87.69 93 LEU A C 1
ATOM 667 O O . LEU A 1 93 ? 17.679 -3.924 -3.197 1.00 87.69 93 LEU A O 1
ATOM 671 N N . ASN A 1 94 ? 19.555 -3.119 -2.250 1.00 88.38 94 ASN A N 1
ATOM 672 C CA . ASN A 1 94 ? 20.259 -4.400 -2.218 1.00 88.38 94 ASN A CA 1
ATOM 673 C C . ASN A 1 94 ? 19.634 -5.366 -1.205 1.00 88.38 94 ASN A C 1
ATOM 675 O O . ASN A 1 94 ? 19.409 -6.522 -1.550 1.00 88.38 94 ASN A O 1
ATOM 679 N N . LEU A 1 95 ? 19.316 -4.897 0.007 1.00 89.69 95 LEU A N 1
ATOM 680 C CA . LEU A 1 95 ? 18.651 -5.705 1.038 1.00 89.69 95 LEU A CA 1
ATOM 681 C C . LEU A 1 95 ? 17.266 -6.181 0.587 1.00 89.69 95 LEU A C 1
ATOM 683 O O . LEU A 1 95 ? 16.902 -7.328 0.822 1.00 89.69 95 LEU A O 1
ATOM 687 N N . LEU A 1 96 ? 16.523 -5.324 -0.114 1.00 88.94 96 LEU A N 1
ATOM 688 C CA . LEU A 1 96 ? 15.231 -5.669 -0.710 1.00 88.94 96 LEU A CA 1
ATOM 689 C C . LEU A 1 96 ? 15.353 -6.576 -1.947 1.00 88.94 96 LEU A C 1
ATOM 691 O O . LEU A 1 96 ? 14.334 -6.998 -2.482 1.00 88.94 96 LEU A O 1
ATOM 695 N N . GLY A 1 97 ? 16.563 -6.845 -2.452 1.00 89.00 97 GLY A N 1
ATOM 696 C CA . GLY A 1 97 ? 16.780 -7.631 -3.672 1.00 89.00 97 GLY A CA 1
ATOM 697 C C . GLY A 1 97 ? 16.294 -6.948 -4.958 1.00 89.00 97 GLY A C 1
ATOM 698 O O . GLY A 1 97 ? 16.142 -7.600 -5.988 1.00 89.00 97 GLY A O 1
ATOM 699 N N . ALA A 1 98 ? 16.040 -5.639 -4.913 1.00 89.12 98 ALA A N 1
ATOM 700 C CA . ALA A 1 98 ? 15.448 -4.873 -6.007 1.00 89.12 98 ALA A CA 1
ATOM 701 C C . ALA A 1 98 ? 16.453 -3.960 -6.734 1.00 89.12 98 ALA A C 1
ATOM 703 O O . ALA A 1 98 ? 16.074 -3.253 -7.669 1.00 89.12 98 ALA A O 1
ATOM 704 N N . LYS A 1 99 ? 17.734 -3.952 -6.335 1.00 88.56 99 LYS A N 1
ATOM 705 C CA . LYS A 1 99 ? 18.750 -3.101 -6.969 1.00 88.56 99 LYS A CA 1
ATOM 706 C C . LYS A 1 99 ? 19.073 -3.565 -8.393 1.00 88.56 99 LYS A C 1
ATOM 708 O O . LYS A 1 99 ? 19.435 -4.717 -8.621 1.00 88.56 99 LYS A O 1
ATOM 713 N N . GLY A 1 100 ? 19.035 -2.623 -9.335 1.00 87.44 100 GLY A N 1
ATOM 714 C CA . GLY A 1 100 ? 19.512 -2.819 -10.705 1.00 87.44 100 GLY A CA 1
ATOM 715 C C . GLY A 1 100 ? 18.694 -3.818 -11.527 1.00 87.44 100 GLY A C 1
ATOM 716 O O . GLY A 1 100 ? 17.618 -4.273 -11.131 1.00 87.44 100 GLY A O 1
ATOM 717 N N . ALA A 1 101 ? 19.210 -4.143 -12.713 1.00 88.94 101 ALA A N 1
ATOM 718 C CA . ALA A 1 101 ? 18.587 -5.104 -13.612 1.00 88.94 101 ALA A CA 1
ATOM 719 C C . ALA A 1 101 ? 18.844 -6.547 -13.153 1.00 88.94 101 ALA A C 1
ATOM 721 O O . ALA A 1 101 ? 19.959 -6.916 -12.789 1.00 88.94 101 ALA A O 1
ATOM 722 N N . SER A 1 102 ? 17.812 -7.385 -13.226 1.00 89.94 102 SER A N 1
ATOM 723 C CA . SER A 1 102 ? 17.948 -8.827 -13.011 1.00 89.94 102 SER A CA 1
ATOM 724 C C . SER A 1 102 ? 18.516 -9.498 -14.258 1.00 89.94 102 SER A C 1
ATOM 726 O O . SER A 1 102 ? 17.902 -9.436 -15.323 1.00 89.94 102 SER A O 1
ATOM 728 N N . LEU A 1 103 ? 19.662 -10.169 -14.107 1.00 88.69 103 LEU A N 1
ATOM 729 C CA . LEU A 1 103 ? 20.330 -10.907 -15.187 1.00 88.69 103 LEU A CA 1
ATOM 730 C C . LEU A 1 103 ? 19.646 -12.245 -15.511 1.00 88.69 103 LEU A C 1
ATOM 732 O O . LEU A 1 103 ? 19.785 -12.751 -16.618 1.00 88.69 103 LEU A O 1
ATOM 736 N N . LYS A 1 104 ? 18.906 -12.822 -14.551 1.00 91.44 104 LYS A N 1
ATOM 737 C CA . LYS A 1 104 ? 18.220 -14.116 -14.718 1.00 91.44 104 LYS A CA 1
ATOM 738 C C . LYS A 1 104 ? 16.831 -13.972 -15.338 1.00 91.44 104 LYS A C 1
ATOM 740 O O . LYS A 1 104 ? 16.410 -14.827 -16.104 1.00 91.44 104 LYS A O 1
ATOM 745 N N . SER A 1 105 ? 16.101 -12.917 -14.976 1.00 93.56 105 SER A N 1
ATOM 746 C CA . SER A 1 105 ? 14.733 -12.683 -15.444 1.00 93.56 105 SER A CA 1
ATOM 747 C C . SER A 1 105 ? 14.476 -11.180 -15.583 1.00 93.56 105 SER A C 1
ATOM 749 O O . SER A 1 105 ? 14.146 -10.529 -14.583 1.00 93.56 105 SER A O 1
ATOM 751 N N . PRO A 1 106 ? 14.553 -10.617 -16.802 1.00 94.00 106 PRO A N 1
ATOM 752 C CA . PRO A 1 106 ? 14.293 -9.203 -17.040 1.00 94.00 106 PRO A CA 1
ATOM 753 C C . PRO A 1 106 ? 12.992 -8.708 -16.384 1.00 94.00 106 PRO A C 1
ATOM 755 O O . PRO A 1 106 ? 11.922 -9.324 -16.453 1.00 94.00 106 PRO A O 1
ATOM 758 N N . GLY A 1 107 ? 13.097 -7.587 -15.671 1.00 91.06 107 GLY A N 1
ATOM 759 C CA . GLY A 1 107 ? 11.974 -6.957 -14.978 1.00 91.06 107 GLY A CA 1
ATOM 760 C C . GLY A 1 107 ? 11.478 -7.665 -13.709 1.00 91.06 107 GLY A C 1
ATOM 761 O O . GLY A 1 107 ? 10.439 -7.253 -13.193 1.00 91.06 107 GLY A O 1
ATOM 762 N N . SER A 1 108 ? 12.156 -8.702 -13.192 1.00 93.88 108 SER A N 1
ATOM 763 C CA . SER A 1 108 ? 11.798 -9.305 -11.892 1.00 93.88 108 SER A CA 1
ATOM 764 C C . SER A 1 108 ? 11.999 -8.324 -10.734 1.00 93.88 108 SER A C 1
ATOM 766 O O . SER A 1 108 ? 11.100 -8.166 -9.918 1.00 93.88 108 SER A O 1
ATOM 768 N N . ASN A 1 109 ? 13.116 -7.589 -10.713 1.00 92.88 109 ASN A N 1
ATOM 769 C CA . ASN A 1 109 ? 13.407 -6.600 -9.665 1.00 92.88 109 ASN A CA 1
ATOM 770 C C . ASN A 1 109 ? 12.396 -5.444 -9.675 1.00 92.88 109 ASN A C 1
ATOM 772 O O . ASN A 1 109 ? 11.951 -5.000 -8.624 1.00 92.88 109 ASN A O 1
ATOM 776 N N . ALA A 1 110 ? 11.962 -5.008 -10.863 1.00 91.88 110 ALA A N 1
ATOM 777 C CA . ALA A 1 110 ? 10.921 -3.989 -11.000 1.00 91.88 110 ALA A CA 1
ATOM 778 C C . ALA A 1 110 ? 9.554 -4.476 -10.484 1.00 91.88 110 ALA A C 1
ATOM 780 O O . ALA A 1 110 ? 8.820 -3.708 -9.871 1.00 91.88 110 ALA A O 1
ATOM 781 N N . ARG A 1 111 ? 9.211 -5.753 -10.714 1.00 94.50 111 ARG A N 1
ATOM 782 C CA . ARG A 1 111 ? 7.997 -6.373 -10.154 1.00 94.50 111 ARG A CA 1
ATOM 783 C C . ARG A 1 111 ? 8.076 -6.470 -8.632 1.00 94.50 111 ARG A C 1
ATOM 785 O O . ARG A 1 111 ? 7.125 -6.088 -7.966 1.00 94.50 111 ARG A O 1
ATOM 792 N N . LEU A 1 112 ? 9.219 -6.902 -8.101 1.00 93.69 112 LEU A N 1
ATOM 793 C CA . LEU A 1 112 ? 9.459 -6.976 -6.661 1.00 93.69 112 LEU A CA 1
ATOM 794 C C . LEU A 1 112 ? 9.323 -5.602 -5.995 1.00 93.69 112 LEU A C 1
ATOM 796 O O . LEU A 1 112 ? 8.615 -5.472 -5.001 1.00 93.69 112 LEU A O 1
ATOM 800 N N . LEU A 1 113 ? 9.935 -4.566 -6.576 1.00 92.81 113 LEU A N 1
ATOM 801 C CA . LEU A 1 113 ? 9.812 -3.203 -6.066 1.00 92.81 113 LEU A CA 1
ATOM 802 C C . LEU A 1 113 ? 8.355 -2.720 -6.080 1.00 92.81 113 LEU A C 1
ATOM 804 O O . LEU A 1 113 ? 7.911 -2.120 -5.106 1.00 92.81 113 LEU A O 1
ATOM 808 N N . ALA A 1 114 ? 7.594 -3.021 -7.136 1.00 94.50 114 ALA A N 1
ATOM 809 C CA . ALA A 1 114 ? 6.172 -2.682 -7.199 1.00 94.50 114 ALA A CA 1
ATOM 810 C C . ALA A 1 114 ? 5.361 -3.361 -6.074 1.00 94.50 114 ALA A C 1
ATOM 812 O O . ALA A 1 114 ? 4.495 -2.725 -5.476 1.00 94.50 114 ALA A O 1
ATOM 813 N N . THR A 1 115 ? 5.682 -4.611 -5.720 1.00 95.00 115 THR A N 1
ATOM 814 C CA . THR A 1 115 ? 5.078 -5.304 -4.568 1.00 95.00 115 THR A CA 1
ATOM 815 C C . THR A 1 115 ? 5.452 -4.651 -3.237 1.00 95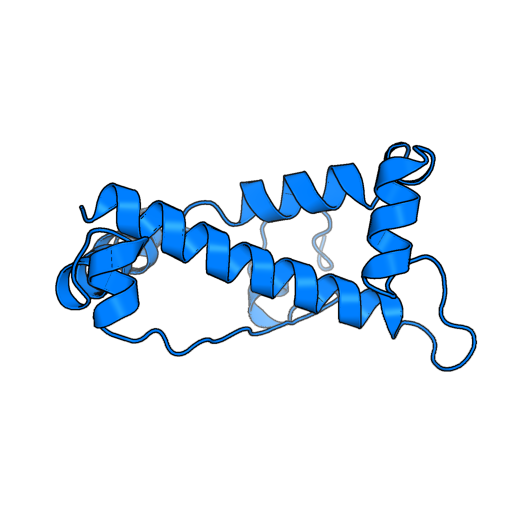.00 115 THR A C 1
ATOM 817 O O . THR A 1 115 ? 4.586 -4.467 -2.385 1.00 95.00 115 THR A O 1
ATOM 820 N N . VAL A 1 116 ? 6.715 -4.248 -3.058 1.00 94.00 116 VAL A N 1
ATOM 821 C CA . VAL A 1 116 ? 7.162 -3.538 -1.845 1.00 94.00 116 VAL A CA 1
ATOM 822 C C . VAL A 1 116 ? 6.439 -2.197 -1.697 1.00 94.00 116 VAL A C 1
ATOM 824 O O . VAL A 1 116 ? 5.995 -1.858 -0.600 1.00 94.00 116 VAL A O 1
ATOM 827 N N . VAL A 1 117 ? 6.264 -1.455 -2.796 1.00 94.69 117 VAL A N 1
ATOM 828 C CA . VAL A 1 117 ? 5.488 -0.203 -2.817 1.00 94.69 117 VAL A CA 1
ATOM 829 C C . VAL A 1 117 ? 4.040 -0.453 -2.393 1.00 94.69 117 VAL A C 1
ATOM 831 O O . VAL A 1 117 ? 3.541 0.256 -1.522 1.00 94.69 117 VAL A O 1
ATOM 834 N N . ALA A 1 118 ? 3.381 -1.476 -2.947 1.00 96.00 118 ALA A N 1
ATOM 835 C CA . ALA A 1 118 ? 2.002 -1.814 -2.594 1.00 96.00 118 ALA A CA 1
ATOM 836 C C . ALA A 1 118 ? 1.854 -2.216 -1.114 1.00 96.00 118 ALA A C 1
ATOM 838 O O . ALA A 1 118 ? 0.944 -1.739 -0.440 1.00 96.00 118 ALA A O 1
ATOM 839 N N . GLY A 1 119 ? 2.779 -3.022 -0.579 1.00 96.88 119 GLY A N 1
ATOM 840 C CA . GLY A 1 119 ? 2.792 -3.386 0.843 1.00 96.88 119 GLY A CA 1
ATOM 841 C C . GLY A 1 119 ? 3.030 -2.188 1.765 1.00 96.88 119 GLY A C 1
ATOM 842 O O . GLY A 1 119 ? 2.361 -2.041 2.787 1.00 96.88 119 GLY A O 1
ATOM 843 N N . SER A 1 120 ? 3.930 -1.283 1.370 1.00 95.38 120 SER A N 1
ATOM 844 C CA . SER A 1 120 ? 4.199 -0.038 2.104 1.00 95.38 120 SER A CA 1
ATOM 845 C C . SER A 1 120 ? 2.978 0.881 2.109 1.00 95.38 120 SER A C 1
ATOM 847 O O . SER A 1 120 ? 2.674 1.505 3.124 1.00 95.38 120 SER A O 1
ATOM 849 N N . MET A 1 121 ? 2.254 0.939 0.988 1.00 96.38 121 MET A N 1
ATOM 850 C CA . MET A 1 121 ? 1.006 1.685 0.873 1.00 96.38 121 MET A CA 1
ATOM 851 C C . MET A 1 121 ? -0.076 1.086 1.772 1.00 96.38 121 MET A C 1
ATOM 853 O O . MET A 1 121 ? -0.675 1.8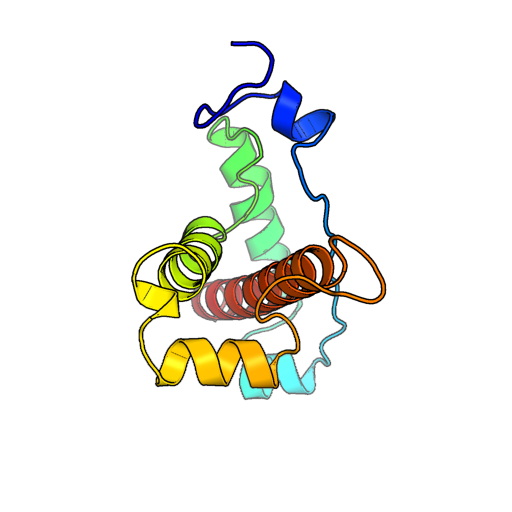31 2.536 1.00 96.38 121 MET A O 1
ATOM 857 N N . LEU A 1 122 ? -0.280 -0.237 1.757 1.00 97.06 122 LEU A N 1
ATOM 858 C CA . LEU A 1 122 ? -1.242 -0.898 2.645 1.00 97.06 122 LEU A CA 1
ATOM 859 C C . LEU A 1 122 ? -0.954 -0.590 4.124 1.00 97.06 122 LEU A C 1
ATOM 861 O O . LEU A 1 122 ? -1.860 -0.220 4.868 1.00 97.06 122 LEU A O 1
ATOM 865 N N . ALA A 1 123 ? 0.313 -0.687 4.539 1.00 96.56 123 ALA A N 1
ATOM 866 C CA . ALA A 1 123 ? 0.727 -0.388 5.908 1.00 96.56 123 ALA A CA 1
ATOM 867 C C . ALA A 1 123 ? 0.513 1.090 6.279 1.00 96.56 123 ALA A C 1
ATOM 869 O O . ALA A 1 123 ? -0.002 1.393 7.358 1.00 96.56 123 ALA A O 1
ATOM 870 N N . GLY A 1 124 ? 0.881 2.012 5.385 1.00 96.31 124 GLY A N 1
ATOM 871 C CA . GLY A 1 124 ? 0.665 3.441 5.586 1.00 96.31 124 GLY A CA 1
ATOM 872 C C . GLY A 1 124 ? -0.818 3.779 5.701 1.00 96.31 124 GLY A C 1
ATOM 873 O O . GLY A 1 124 ? -1.219 4.491 6.619 1.00 96.31 124 GLY A O 1
ATOM 874 N N . GLU A 1 125 ? -1.639 3.285 4.771 1.00 96.56 125 GLU A N 1
ATOM 875 C CA . GLU A 1 125 ? -3.085 3.528 4.736 1.00 96.56 125 GLU A CA 1
ATOM 876 C C . GLU A 1 125 ? -3.754 3.041 6.021 1.00 96.56 125 GLU A C 1
ATOM 878 O O . GLU A 1 125 ? -4.507 3.793 6.639 1.00 96.56 125 GLU A O 1
ATOM 883 N N . LEU A 1 126 ? -3.411 1.829 6.470 1.00 96.00 126 LEU A N 1
ATOM 884 C CA . LEU A 1 126 ? -3.914 1.271 7.719 1.00 96.00 126 LEU A CA 1
ATOM 885 C C . LEU A 1 126 ? -3.527 2.140 8.921 1.00 96.00 126 LEU A C 1
ATOM 887 O O . LEU A 1 126 ? -4.380 2.438 9.754 1.00 96.00 126 LEU A O 1
ATOM 891 N N . SER A 1 127 ? -2.271 2.587 8.996 1.00 96.62 127 SER A N 1
ATOM 892 C CA . SER A 1 127 ? -1.790 3.466 10.067 1.00 96.62 127 SER A CA 1
ATOM 893 C C . SER A 1 127 ? -2.556 4.794 10.106 1.00 96.62 127 SER A C 1
ATOM 895 O O . SER A 1 127 ? -3.082 5.180 11.150 1.00 96.62 127 SER A O 1
ATOM 897 N N . LEU A 1 128 ? -2.699 5.467 8.958 1.00 96.50 128 LEU A N 1
ATOM 898 C CA . LEU A 1 128 ? -3.372 6.764 8.892 1.00 96.50 128 LEU A CA 1
ATOM 899 C C . LEU A 1 128 ? -4.884 6.649 9.122 1.00 96.50 128 LEU A C 1
ATOM 901 O O . LEU A 1 128 ? -5.459 7.489 9.808 1.00 96.50 128 LEU A O 1
ATOM 905 N N . MET A 1 129 ? -5.537 5.614 8.587 1.00 96.44 129 MET A N 1
ATOM 906 C CA . MET A 1 129 ? -6.946 5.344 8.891 1.00 96.44 129 MET A CA 1
ATOM 907 C C . MET A 1 129 ? -7.155 5.104 10.383 1.00 96.44 129 MET A C 1
ATOM 909 O O . MET A 1 129 ? -8.106 5.626 10.954 1.00 96.44 129 MET A O 1
ATOM 913 N N . SER A 1 130 ? -6.250 4.363 11.020 1.00 95.62 130 SER A N 1
ATOM 914 C CA . SER A 1 130 ? -6.336 4.092 12.454 1.00 95.62 130 SER A CA 1
ATOM 915 C C . SER A 1 130 ? -6.186 5.356 13.286 1.00 95.62 130 SER A C 1
ATOM 917 O O . SER A 1 130 ? -6.942 5.541 14.227 1.00 95.62 130 SER A O 1
ATOM 919 N N . ALA A 1 131 ? -5.280 6.258 12.901 1.00 96.38 131 ALA A N 1
ATOM 920 C CA . ALA A 1 131 ? -5.105 7.542 13.575 1.00 96.38 131 ALA A CA 1
ATOM 921 C C . ALA A 1 131 ? -6.332 8.467 13.464 1.00 96.38 131 ALA A C 1
ATOM 923 O O . ALA A 1 131 ? -6.557 9.280 14.352 1.00 96.38 131 ALA A O 1
ATOM 924 N N . ILE A 1 132 ? -7.111 8.362 12.382 1.00 95.38 132 ILE A N 1
ATOM 925 C CA . ILE A 1 132 ? -8.343 9.144 12.185 1.00 95.38 132 ILE A CA 1
ATOM 926 C C . ILE A 1 132 ? -9.541 8.486 12.892 1.00 95.38 132 ILE A C 1
ATOM 928 O O . ILE A 1 132 ? -10.448 9.186 13.328 1.00 95.38 132 ILE A O 1
ATOM 932 N N . ALA A 1 133 ? -9.559 7.154 12.979 1.00 93.31 133 ALA A N 1
ATOM 933 C CA . ALA A 1 133 ? -10.628 6.372 13.604 1.00 93.31 133 ALA A CA 1
ATOM 934 C C . ALA A 1 133 ? -10.430 6.131 15.115 1.00 93.31 133 ALA A C 1
ATOM 936 O O . ALA A 1 133 ? -11.207 5.375 15.704 1.00 93.31 133 ALA A O 1
ATOM 937 N N . ALA A 1 134 ? -9.355 6.653 15.709 1.00 83.25 134 ALA A N 1
ATOM 938 C CA . ALA A 1 134 ? -9.030 6.508 17.130 1.00 83.25 134 ALA A CA 1
ATOM 939 C C . ALA A 1 134 ? -9.729 7.559 18.002 1.00 83.25 134 ALA A C 1
ATOM 941 O O . ALA A 1 134 ? -9.959 8.688 17.511 1.00 83.25 134 ALA A O 1
#

Foldseek 3Di:
DQLQPPHDDLNCVPVNDDDDDDDDDDDDQCCCCPPLVAGPVLLVVLLCVPLNVVCVVVVHRNRSADCLVVLVVVLCVCPDDPNCVDPVSVVVLVVLVLPDADPVDGCPSVNSSVHVSNVSSVVVRSNVSSVVSD

Secondary structure (DSSP, 8-state):
--S-TTS--HHHHHT--S----------HHHIIIII-S-HHHHHHHIIIIIIIIHHHTT-SS--SSSHHHHHHHHHHHHSGGGGGSHHHHHHHHHTT-SS--SSSTTHHHHHHHHHHHHHHHHHHHHHHHHH--

Sequence (134 aa):
NFCSDKKPTAVNWIEGCAKYVVCEAVITEEVVKKVLKTTVPGLVELNMLKNLTGSAIAGSLGGFNNHAANVVSAVFITTVGGGTQLASQSACLNLLGAKGASLKSPGSNARLLATVVAGSMLAGELSLMSAIAA

InterPro domains:
  IPR002202 Hydroxymethylglutaryl-CoA reductase, class I/II [PF00368] (1-79)
  IPR002202 Hydroxymethylglutaryl-CoA reductase, class I/II [PS50065] (1-134)
  IPR002202 Hydroxymethylglutaryl-CoA reductase, class I/II [PTHR10572] (1-79)
  IPR009029 Hydroxymethylglutaryl-CoA reductase, class I/II, substrate-binding domain superfamily [SSF56542] (14-134)
  IPR023074 Hydroxymethylglutaryl-CoA reductase, class I/II, catalytic domain superfamily [G3DSA:3.90.770.10] (7-78)
  IPR023074 Hydroxymethylglutaryl-CoA reductase, class I/II, catalytic domain superfamily [G3DSA:3.90.770.10] (79-134)